Protein AF-A0A7J0D8W4-F1 (afdb_monomer)

Mean predicted aligned error: 6.18 Å

Nearest PDB structures (foldseek):
  8tm6-assembly1_V  TM=9.111E-01  e=1.557E-09  Homo sapiens
  8rvo-assembly1_W  TM=9.195E-01  e=2.936E-09  Saccharomyces cerevisiae
  3unf-assembly1_H  TM=9.434E-01  e=1.967E-08  Mus musculus
  8rvp-assembly1_W  TM=8.723E-01  e=1.753E-08  Saccharomyces cerevisiae
  8w2f-assembly1_W  TM=9.252E-01  e=6.229E-08  Plasmodium falciparum 3D7

Foldseek 3Di:
DDQFQWAWKKKKFAAPVEIDIDIFAWTDGHLRTPDQHHDQWAPPDPQWIWGAEGPRFFIFIWHCPVPPDGTWTWTAGPVGDIDTDGMAMDGDLRVQLCVQCVVQDDRHDDPVSRVVSRVVSLVRSQVPRVNGHHDD

Structure (mmCIF, N/CA/C/O backbone):
data_AF-A0A7J0D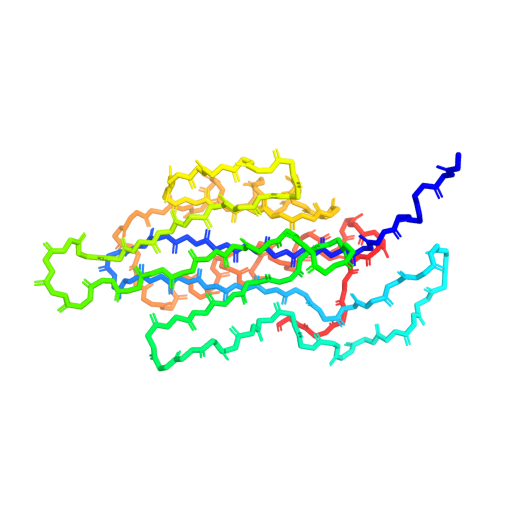8W4-F1
#
_entry.id   AF-A0A7J0D8W4-F1
#
loop_
_atom_site.group_PDB
_atom_site.id
_atom_site.type_symbol
_atom_site.label_atom_id
_atom_site.label_alt_id
_atom_site.label_comp_id
_atom_site.label_asym_id
_atom_site.label_entity_id
_atom_site.label_seq_id
_atom_site.pdbx_PDB_ins_code
_atom_site.Cartn_x
_atom_site.Cartn_y
_atom_site.Cartn_z
_atom_site.occupancy
_atom_site.B_iso_or_equiv
_atom_site.auth_seq_id
_atom_site.auth_comp_id
_atom_site.auth_asym_id
_atom_site.auth_atom_id
_atom_site.pdbx_PDB_model_num
ATOM 1 N N . MET A 1 1 ? 8.307 -6.036 -27.602 1.00 35.84 1 MET A N 1
ATOM 2 C CA . MET A 1 1 ? 8.860 -4.841 -26.926 1.00 35.84 1 MET A CA 1
ATOM 3 C C . MET A 1 1 ? 8.886 -5.139 -25.434 1.00 35.84 1 MET A C 1
ATOM 5 O O . MET A 1 1 ? 7.833 -5.432 -24.884 1.00 35.84 1 MET A O 1
ATOM 9 N N . VAL A 1 2 ? 10.061 -5.205 -24.805 1.00 38.00 2 VAL A N 1
ATOM 10 C CA . VAL A 1 2 ? 10.193 -5.580 -23.385 1.00 38.00 2 VAL A CA 1
ATOM 11 C C . VAL A 1 2 ? 9.783 -4.376 -22.533 1.00 38.00 2 VAL A C 1
ATOM 13 O O . VAL A 1 2 ? 10.424 -3.331 -22.621 1.00 38.00 2 VAL A O 1
ATOM 16 N N . LYS A 1 3 ? 8.697 -4.485 -21.750 1.00 46.91 3 LYS A N 1
ATOM 17 C CA . LYS A 1 3 ? 8.332 -3.457 -20.756 1.00 46.91 3 LYS A CA 1
ATOM 18 C C . LYS A 1 3 ? 9.518 -3.322 -19.783 1.00 46.91 3 LYS A C 1
ATOM 20 O O . LYS A 1 3 ? 9.907 -4.336 -19.204 1.00 46.91 3 LYS A O 1
ATOM 25 N N . PRO A 1 4 ? 10.104 -2.126 -19.594 1.00 46.84 4 PRO A N 1
ATOM 26 C CA . PRO A 1 4 ? 11.140 -1.934 -18.586 1.00 46.84 4 PRO A CA 1
ATOM 27 C C . PRO A 1 4 ? 10.606 -2.378 -17.223 1.00 46.84 4 PRO A C 1
ATOM 29 O O . PRO A 1 4 ? 9.492 -1.997 -16.857 1.00 46.84 4 PRO A O 1
ATOM 32 N N . ALA A 1 5 ? 11.381 -3.167 -16.480 1.00 52.03 5 ALA A N 1
ATOM 33 C CA . ALA A 1 5 ? 11.068 -3.484 -15.093 1.00 52.03 5 ALA A CA 1
ATOM 34 C C . ALA A 1 5 ? 11.093 -2.177 -14.284 1.00 52.03 5 ALA A C 1
ATOM 36 O O . ALA A 1 5 ? 12.152 -1.598 -14.043 1.00 52.03 5 ALA A O 1
ATOM 37 N N . LYS A 1 6 ? 9.908 -1.667 -13.941 1.00 65.12 6 LYS A N 1
ATOM 38 C CA . LYS A 1 6 ? 9.736 -0.479 -13.103 1.00 65.12 6 LYS A CA 1
ATOM 39 C C . LYS A 1 6 ? 9.602 -0.961 -11.667 1.00 65.12 6 LYS A C 1
ATOM 41 O O . LYS A 1 6 ? 8.593 -1.561 -11.308 1.00 65.12 6 LYS A O 1
ATOM 46 N N . GLY A 1 7 ? 10.648 -0.736 -10.883 1.00 76.88 7 GLY A N 1
ATOM 47 C CA . GLY A 1 7 ? 10.702 -1.150 -9.490 1.00 76.88 7 GLY A CA 1
ATOM 48 C C . GLY A 1 7 ? 9.831 -0.299 -8.592 1.00 76.88 7 GLY A C 1
ATOM 49 O O . GLY A 1 7 ? 9.938 0.928 -8.630 1.00 76.88 7 GLY A O 1
ATOM 50 N N . THR A 1 8 ? 8.933 -0.915 -7.833 1.00 89.38 8 THR A N 1
ATOM 51 C CA . THR A 1 8 ? 8.055 -0.230 -6.878 1.00 89.38 8 THR A CA 1
ATOM 52 C C . THR A 1 8 ? 7.469 -1.232 -5.900 1.00 89.38 8 THR A C 1
ATOM 54 O O . THR A 1 8 ? 7.121 -2.343 -6.286 1.00 89.38 8 THR A O 1
ATOM 57 N N . THR A 1 9 ? 7.286 -0.802 -4.658 1.00 93.50 9 THR A N 1
ATOM 58 C CA . THR A 1 9 ? 6.469 -1.509 -3.684 1.00 93.50 9 THR A CA 1
ATOM 59 C C . THR A 1 9 ? 5.522 -0.515 -3.043 1.00 93.50 9 THR A C 1
ATOM 61 O O . THR A 1 9 ? 5.946 0.405 -2.348 1.00 93.50 9 THR A O 1
ATOM 64 N N . THR A 1 10 ? 4.228 -0.722 -3.253 1.00 94.06 10 THR A N 1
ATOM 65 C CA . THR A 1 10 ? 3.168 -0.047 -2.505 1.00 94.06 10 THR A CA 1
ATOM 66 C C . THR A 1 10 ? 2.358 -1.100 -1.775 1.00 94.06 10 THR A C 1
ATOM 68 O O . THR A 1 10 ? 2.149 -2.208 -2.280 1.00 94.06 10 THR A O 1
ATOM 71 N N . LEU A 1 11 ? 1.875 -0.775 -0.591 1.00 95.19 11 LEU A N 1
ATOM 72 C CA . LEU A 1 11 ? 0.930 -1.612 0.124 1.00 95.19 11 LEU A CA 1
ATOM 73 C C . LEU A 1 11 ? -0.032 -0.754 0.895 1.00 95.19 11 LEU A C 1
ATOM 75 O O . LEU A 1 11 ? 0.276 0.382 1.259 1.00 95.19 11 LEU A O 1
ATOM 79 N N . ALA A 1 12 ? -1.166 -1.354 1.206 1.00 95.75 12 ALA A N 1
ATOM 80 C CA . ALA A 1 12 ? -2.105 -0.746 2.102 1.00 95.75 12 ALA A CA 1
ATOM 81 C C . ALA A 1 12 ? -3.199 -1.709 2.541 1.00 95.75 12 ALA A C 1
ATOM 83 O O . ALA A 1 12 ? -3.494 -2.717 1.888 1.00 95.75 12 ALA A O 1
ATOM 84 N N . PHE A 1 13 ? -3.807 -1.380 3.671 1.00 96.06 13 PHE A N 1
ATOM 85 C CA . PHE A 1 13 ? -4.765 -2.245 4.327 1.00 96.06 13 PHE A CA 1
ATOM 86 C C . PHE A 1 13 ? -5.745 -1.478 5.201 1.00 96.06 13 PHE A C 1
ATOM 88 O O . PHE A 1 13 ? -5.425 -0.438 5.771 1.00 96.06 13 PHE A O 1
ATOM 95 N N . ILE A 1 14 ? -6.944 -2.037 5.323 1.00 95.12 14 ILE A N 1
ATOM 96 C CA . ILE A 1 14 ? -7.986 -1.575 6.232 1.00 95.12 14 ILE A CA 1
ATOM 97 C C . ILE A 1 14 ? -7.758 -2.212 7.605 1.00 95.12 14 ILE A C 1
ATOM 99 O O . ILE A 1 14 ? -7.555 -3.422 7.700 1.00 95.12 14 ILE A O 1
ATOM 103 N N . PHE A 1 15 ? -7.848 -1.419 8.663 1.00 95.12 15 PHE A N 1
ATOM 104 C CA . PHE A 1 15 ? -7.858 -1.853 10.061 1.00 95.12 15 PHE A CA 1
ATOM 105 C C . PHE A 1 15 ? -8.911 -1.045 10.836 1.00 95.12 15 PHE A C 1
ATOM 107 O O . PHE A 1 15 ? -9.564 -0.169 10.265 1.00 95.12 15 PHE A O 1
ATOM 114 N N . LYS A 1 16 ? -9.111 -1.344 12.121 1.00 93.19 16 LYS A N 1
ATOM 115 C CA . LYS A 1 16 ? -10.175 -0.764 12.954 1.00 93.19 16 LYS A CA 1
ATOM 116 C C . LYS A 1 16 ? -10.227 0.766 12.900 1.00 93.19 16 LYS A C 1
ATOM 118 O O . LYS A 1 16 ? -11.312 1.321 12.752 1.00 93.19 16 LYS A O 1
ATOM 123 N N . GLU A 1 17 ? -9.074 1.428 12.979 1.00 92.25 17 GLU A N 1
ATOM 124 C CA . GLU A 1 17 ? -8.993 2.896 13.016 1.00 92.25 17 GLU A CA 1
ATOM 125 C C . GLU A 1 17 ? -8.976 3.538 11.613 1.00 92.25 17 GLU A C 1
ATOM 127 O O . GLU A 1 17 ? -8.978 4.762 11.485 1.00 92.25 17 GLU A O 1
ATOM 132 N N . GLY A 1 18 ? -8.997 2.741 10.535 1.00 91.81 18 GLY A N 1
ATOM 133 C CA . GLY A 1 18 ? -9.115 3.247 9.168 1.00 91.81 18 GLY A CA 1
ATOM 134 C C . GLY A 1 18 ? -8.278 2.482 8.153 1.00 91.81 18 GLY A C 1
ATOM 135 O O . GLY A 1 18 ? -8.454 1.284 7.947 1.00 91.81 18 GLY A O 1
ATOM 136 N N . VAL A 1 19 ? -7.411 3.200 7.444 1.00 93.19 19 VAL A N 1
ATOM 137 C CA . VAL A 1 19 ? -6.585 2.653 6.366 1.00 93.19 19 VAL A CA 1
ATOM 138 C C . VAL A 1 19 ? -5.143 3.077 6.573 1.00 93.19 19 VAL A C 1
ATOM 140 O O . VAL A 1 19 ? -4.878 4.261 6.765 1.00 93.19 19 VAL A O 1
ATOM 143 N N . MET A 1 20 ? -4.223 2.122 6.477 1.00 95.00 20 MET A N 1
ATOM 144 C CA . MET A 1 20 ? -2.790 2.383 6.425 1.00 95.00 20 MET A CA 1
ATOM 145 C C . MET A 1 20 ? -2.297 2.253 4.985 1.00 95.00 20 MET A C 1
ATOM 147 O O . MET A 1 20 ? -2.639 1.277 4.319 1.00 95.00 20 MET A O 1
ATOM 151 N N . VAL A 1 21 ? -1.496 3.212 4.517 1.00 94.75 21 VAL A N 1
ATOM 152 C CA . VAL A 1 21 ? -0.896 3.227 3.173 1.00 94.75 21 VAL A CA 1
ATOM 153 C C . VAL A 1 21 ? 0.603 3.456 3.311 1.00 94.75 21 VAL A C 1
ATOM 155 O O . VAL A 1 21 ? 1.019 4.367 4.020 1.00 94.75 21 VAL A O 1
ATOM 158 N N . ALA A 1 22 ? 1.409 2.646 2.630 1.00 95.06 22 ALA A N 1
ATOM 159 C CA . ALA A 1 22 ? 2.860 2.774 2.625 1.00 95.06 22 ALA A CA 1
ATOM 160 C C . ALA A 1 22 ? 3.433 2.486 1.235 1.00 95.06 22 ALA A C 1
ATOM 162 O O . ALA A 1 22 ? 2.891 1.690 0.463 1.00 95.06 22 ALA A O 1
ATOM 163 N N . ALA A 1 23 ? 4.538 3.146 0.909 1.00 94.06 23 ALA A N 1
ATOM 164 C CA . ALA A 1 23 ? 5.213 3.000 -0.369 1.00 94.06 23 ALA A CA 1
ATOM 165 C C . ALA A 1 23 ? 6.713 3.237 -0.215 1.00 94.06 23 ALA A C 1
ATOM 167 O O . ALA A 1 23 ? 7.132 4.014 0.638 1.00 94.06 23 ALA A O 1
ATOM 168 N N . ASP A 1 24 ? 7.505 2.608 -1.077 1.00 95.00 24 ASP A N 1
ATOM 169 C CA . ASP A 1 24 ? 8.900 2.988 -1.278 1.00 95.00 24 ASP A CA 1
ATOM 170 C C . ASP A 1 24 ? 9.018 4.232 -2.184 1.00 95.00 24 ASP A C 1
ATOM 172 O O . ASP A 1 24 ? 8.046 4.676 -2.801 1.00 95.00 24 ASP A O 1
ATOM 176 N N . SER A 1 25 ? 10.222 4.792 -2.316 1.00 93.38 25 SER A N 1
ATOM 177 C CA . SER A 1 25 ? 10.446 6.045 -3.057 1.00 93.38 25 SER A CA 1
ATOM 178 C C . SER A 1 25 ? 11.441 5.933 -4.218 1.00 93.38 25 SER A C 1
ATOM 180 O O . SER A 1 25 ? 11.747 6.929 -4.880 1.00 93.38 25 SER A O 1
ATOM 182 N N . ARG A 1 26 ? 11.962 4.737 -4.509 1.00 92.06 26 ARG A N 1
ATOM 183 C CA . ARG A 1 26 ? 12.880 4.500 -5.632 1.00 92.06 26 ARG A CA 1
ATOM 184 C C . ARG A 1 26 ? 12.147 4.463 -6.968 1.00 92.06 26 ARG A C 1
ATOM 186 O O . ARG A 1 26 ? 11.138 3.784 -7.108 1.00 92.06 26 ARG A O 1
ATOM 193 N N . ALA A 1 27 ? 12.698 5.121 -7.979 1.00 88.75 27 ALA A N 1
ATOM 194 C CA . ALA A 1 27 ? 12.343 4.904 -9.374 1.00 88.75 27 ALA A CA 1
ATOM 195 C C . ALA A 1 27 ? 13.554 4.358 -10.129 1.00 88.75 27 ALA A C 1
ATOM 197 O O . ALA A 1 27 ? 14.632 4.955 -10.105 1.00 88.75 27 ALA A O 1
ATOM 198 N N . SER A 1 28 ? 13.352 3.235 -10.812 1.00 84.62 28 SER A N 1
ATOM 199 C CA . SER A 1 28 ? 14.395 2.508 -11.538 1.00 84.62 28 SER A CA 1
ATOM 200 C C . SER A 1 28 ? 14.041 2.414 -13.022 1.00 84.62 28 SER A C 1
ATOM 202 O O . SER A 1 28 ? 12.874 2.247 -13.383 1.00 84.62 28 SER A O 1
ATOM 204 N N . MET A 1 29 ? 15.051 2.513 -13.881 1.00 81.56 29 MET A N 1
ATOM 205 C CA . MET A 1 29 ? 14.956 2.362 -15.329 1.00 81.56 29 MET A CA 1
ATOM 206 C C . MET A 1 29 ? 15.916 1.252 -15.766 1.00 81.56 29 MET A C 1
ATOM 208 O O . MET A 1 29 ? 17.089 1.489 -16.053 1.00 81.56 29 MET A O 1
ATOM 212 N N . GLY A 1 30 ? 15.424 0.011 -15.754 1.00 79.94 30 GLY A N 1
ATOM 213 C CA . GLY A 1 30 ? 16.292 -1.159 -15.892 1.00 79.94 30 GLY A CA 1
ATOM 214 C C . GLY A 1 30 ? 17.259 -1.251 -14.708 1.00 79.94 30 GLY A C 1
ATOM 215 O O . GLY A 1 30 ? 16.842 -1.102 -13.564 1.00 79.94 30 GLY A O 1
ATOM 216 N N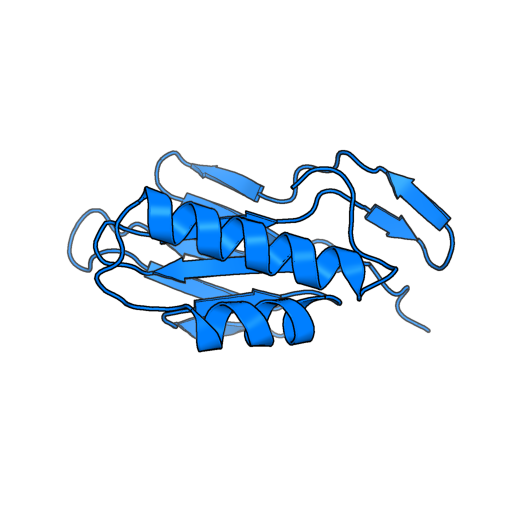 . GLY A 1 31 ? 18.549 -1.463 -14.977 1.00 83.94 31 GLY A N 1
ATOM 217 C CA . GLY A 1 31 ? 19.588 -1.516 -13.938 1.00 83.94 31 GLY A CA 1
ATOM 218 C C . GLY A 1 31 ? 19.998 -0.158 -13.351 1.00 83.94 31 GLY A C 1
ATOM 219 O O . GLY A 1 31 ? 20.835 -0.118 -12.454 1.00 83.94 31 GLY A O 1
ATOM 220 N N . TYR A 1 32 ? 19.450 0.954 -13.849 1.00 86.19 32 TYR A N 1
ATOM 221 C CA . TYR A 1 32 ? 19.801 2.302 -13.403 1.00 86.19 32 TYR A CA 1
ATOM 222 C C . TYR A 1 32 ? 18.762 2.862 -12.423 1.00 86.19 32 TYR A C 1
ATOM 224 O O . TYR A 1 32 ? 17.565 2.867 -12.713 1.00 86.19 32 TYR A O 1
ATOM 232 N N . ILE A 1 33 ? 19.210 3.384 -11.278 1.00 90.31 33 ILE A N 1
ATOM 233 C CA . ILE A 1 33 ? 18.345 4.092 -10.324 1.00 90.31 33 ILE A CA 1
ATOM 234 C C . ILE A 1 33 ? 18.194 5.539 -10.797 1.00 90.31 33 ILE A C 1
ATOM 236 O O . ILE A 1 33 ? 19.135 6.323 -10.717 1.00 90.31 33 ILE A O 1
ATOM 240 N N . SER A 1 34 ? 16.999 5.898 -11.266 1.00 88.06 34 SER A N 1
ATOM 241 C CA . SER A 1 34 ? 16.693 7.247 -11.752 1.00 88.06 34 SER A CA 1
ATOM 242 C C . SER A 1 34 ? 16.426 8.239 -10.622 1.00 88.06 34 SER A C 1
ATOM 244 O O . SER A 1 34 ? 16.727 9.419 -10.772 1.00 88.06 34 SER A O 1
ATOM 246 N N . SER A 1 35 ? 15.818 7.796 -9.521 1.00 88.88 35 SER A N 1
ATOM 247 C CA . SER A 1 35 ? 15.555 8.634 -8.346 1.00 88.88 35 SER A CA 1
ATOM 248 C C . SER A 1 35 ? 15.357 7.772 -7.100 1.00 88.88 35 SER A C 1
ATOM 250 O O . SER A 1 35 ? 14.959 6.613 -7.200 1.00 88.88 35 SER A O 1
ATOM 252 N N . GLN A 1 36 ? 15.627 8.337 -5.922 1.00 91.38 36 GLN A N 1
ATOM 253 C CA . GLN A 1 36 ? 15.393 7.699 -4.619 1.00 91.38 36 GLN A CA 1
ATOM 254 C C . GLN A 1 36 ? 14.374 8.447 -3.748 1.00 91.38 36 GLN A C 1
ATOM 256 O O . GLN A 1 36 ? 14.191 8.089 -2.591 1.00 91.38 36 GLN A O 1
ATOM 261 N N . SER A 1 37 ? 13.709 9.477 -4.270 1.00 91.31 37 SER A N 1
ATOM 262 C CA . SER A 1 37 ? 12.822 10.362 -3.496 1.00 91.31 37 SER A CA 1
ATOM 263 C C . SER A 1 37 ? 11.477 10.618 -4.185 1.00 91.31 37 SER A C 1
ATOM 265 O O . SER A 1 37 ? 10.845 11.656 -3.986 1.00 91.31 37 SER A O 1
ATOM 267 N N . VAL A 1 38 ? 11.017 9.678 -5.013 1.00 90.00 38 VAL A N 1
ATOM 268 C CA . VAL A 1 38 ? 9.734 9.790 -5.714 1.00 90.00 38 VAL A CA 1
ATOM 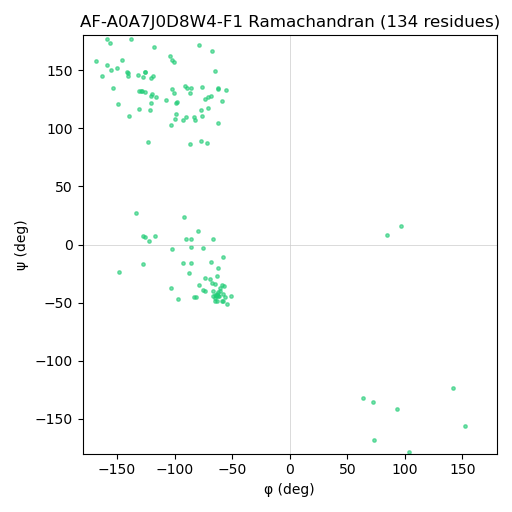269 C C . VAL A 1 38 ? 8.582 9.628 -4.730 1.00 90.00 38 VAL A C 1
ATOM 271 O O . VAL A 1 38 ? 8.488 8.625 -4.027 1.00 90.00 38 VAL A O 1
ATOM 274 N N . LYS A 1 39 ? 7.662 10.595 -4.726 1.00 89.38 39 LYS A N 1
ATOM 275 C CA . LYS A 1 39 ? 6.389 10.478 -4.012 1.00 89.38 39 LYS A CA 1
ATOM 276 C C . LYS A 1 39 ? 5.455 9.562 -4.800 1.00 89.38 39 LYS A C 1
ATOM 278 O O . LYS A 1 39 ? 5.008 9.924 -5.885 1.00 89.38 39 LYS A O 1
ATOM 283 N N . LYS A 1 40 ? 5.179 8.375 -4.257 1.00 89.00 40 LYS A N 1
ATOM 284 C CA . LYS A 1 40 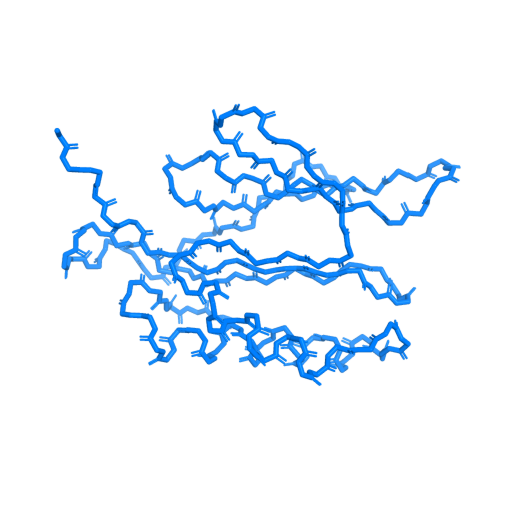? 4.280 7.381 -4.873 1.00 89.00 40 LYS A CA 1
ATOM 285 C C . LYS A 1 40 ? 2.895 7.324 -4.240 1.00 89.00 40 LYS A C 1
ATOM 287 O O . LYS A 1 40 ? 2.044 6.585 -4.721 1.00 89.00 40 LYS A O 1
ATOM 292 N N . ILE A 1 41 ? 2.674 8.095 -3.179 1.00 91.06 41 ILE A N 1
ATOM 293 C CA . ILE A 1 41 ? 1.354 8.340 -2.604 1.00 91.06 41 ILE A CA 1
ATOM 294 C C . ILE A 1 41 ? 0.887 9.691 -3.141 1.00 91.06 41 ILE A C 1
ATOM 296 O O . ILE A 1 41 ? 1.577 10.699 -2.989 1.00 91.06 41 ILE A O 1
ATOM 300 N N . ILE A 1 42 ? -0.254 9.679 -3.817 1.00 87.81 42 ILE A N 1
ATOM 301 C CA . ILE A 1 42 ? -0.860 10.829 -4.479 1.00 87.81 42 ILE A CA 1
ATOM 302 C C . ILE A 1 42 ? -2.072 11.246 -3.656 1.00 87.81 42 ILE A C 1
ATOM 304 O O . ILE A 1 42 ? -2.978 10.450 -3.423 1.00 87.81 42 ILE A O 1
ATOM 308 N N . GLU A 1 43 ? -2.114 12.501 -3.238 1.00 87.56 43 GLU A N 1
ATOM 309 C CA . GLU A 1 43 ? -3.300 13.084 -2.620 1.00 87.56 43 GLU A CA 1
ATOM 310 C C . GLU A 1 43 ? -4.259 13.522 -3.731 1.00 87.56 43 GLU A C 1
ATOM 312 O O . GLU A 1 43 ? -3.985 14.475 -4.456 1.00 87.56 43 GLU A O 1
ATOM 317 N N . ILE A 1 44 ? -5.366 12.794 -3.909 1.00 83.56 44 ILE A N 1
ATOM 318 C CA . ILE A 1 44 ? -6.377 13.130 -4.924 1.00 83.56 44 ILE A CA 1
ATOM 319 C C . ILE A 1 44 ? -7.294 14.225 -4.375 1.00 83.56 44 ILE A C 1
ATOM 321 O O . ILE A 1 44 ? -7.616 15.188 -5.064 1.00 83.56 44 ILE A O 1
ATOM 325 N N . ASN A 1 45 ? -7.729 14.067 -3.124 1.00 85.06 45 ASN A N 1
ATOM 326 C CA . ASN A 1 45 ? -8.469 15.066 -2.356 1.00 85.06 45 ASN A CA 1
ATOM 327 C C . ASN A 1 45 ? -8.327 14.762 -0.844 1.00 85.06 45 ASN A C 1
ATOM 329 O O . ASN A 1 45 ? -7.759 13.724 -0.494 1.00 85.06 45 ASN A O 1
ATOM 333 N N . PRO A 1 46 ? -8.871 15.595 0.068 1.00 84.94 46 PRO A N 1
ATOM 334 C CA . PRO A 1 46 ? -8.733 15.401 1.521 1.00 84.94 46 PRO A CA 1
ATOM 335 C C . PRO A 1 46 ? -9.240 14.060 2.085 1.00 84.94 46 PRO A C 1
ATOM 337 O O . PRO A 1 46 ? -9.012 13.751 3.253 1.00 84.94 46 PRO A O 1
ATOM 340 N N . TYR A 1 47 ? -9.949 13.261 1.287 1.00 81.38 47 TYR A N 1
ATO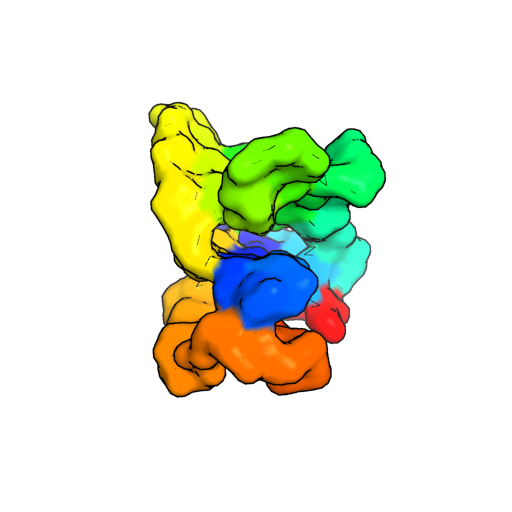M 341 C CA . TYR A 1 47 ? -10.573 12.000 1.690 1.00 81.38 47 TYR A CA 1
ATOM 342 C C . TYR A 1 47 ? -10.157 10.817 0.810 1.00 81.38 47 TYR A C 1
ATOM 344 O O . TYR A 1 47 ? -10.715 9.722 0.935 1.00 81.38 47 TYR A O 1
ATOM 352 N N . MET A 1 48 ? -9.207 11.037 -0.096 1.00 83.12 48 MET A N 1
ATOM 353 C CA . MET A 1 48 ? -8.867 10.094 -1.143 1.00 83.12 48 MET A CA 1
ATOM 354 C C . MET A 1 48 ? -7.401 10.203 -1.505 1.00 83.12 48 MET A C 1
ATOM 356 O O . MET A 1 48 ? -6.910 11.235 -1.961 1.00 83.12 48 MET A O 1
ATOM 360 N N . LEU A 1 49 ? -6.728 9.079 -1.343 1.00 87.50 49 LEU A N 1
ATOM 361 C CA . LEU A 1 49 ? -5.368 8.882 -1.789 1.00 87.50 49 LEU A CA 1
ATOM 362 C C . LEU A 1 49 ? -5.376 8.015 -3.057 1.00 87.50 49 LEU A C 1
ATOM 364 O O . LEU A 1 49 ? -6.336 7.285 -3.337 1.00 87.50 49 LEU A O 1
ATOM 368 N N . GLY A 1 50 ? -4.267 8.052 -3.776 1.00 88.56 50 GLY A N 1
ATOM 369 C CA . GLY A 1 50 ? -3.867 7.099 -4.800 1.00 88.56 50 GLY A CA 1
ATOM 370 C C . GLY A 1 50 ? -2.478 6.555 -4.475 1.00 88.56 50 GLY A C 1
ATOM 371 O O . GLY A 1 50 ? -1.660 7.276 -3.908 1.00 88.56 50 GLY A O 1
ATOM 372 N N . THR A 1 51 ? -2.176 5.310 -4.829 1.00 89.31 51 THR A N 1
ATOM 373 C CA . THR A 1 51 ? -0.775 4.856 -4.926 1.00 89.31 51 THR A CA 1
ATOM 374 C C . THR A 1 51 ? -0.352 4.803 -6.384 1.00 89.31 51 THR A C 1
ATOM 376 O O . THR A 1 51 ? -1.201 4.713 -7.257 1.00 89.31 51 THR A O 1
ATOM 379 N N . MET A 1 52 ? 0.944 4.841 -6.669 1.00 84.00 52 MET A N 1
ATOM 380 C CA . MET A 1 52 ? 1.463 4.680 -8.024 1.00 84.00 52 MET A CA 1
ATOM 381 C C . MET A 1 52 ? 2.412 3.488 -8.078 1.00 84.00 52 MET A C 1
ATOM 383 O O . MET A 1 52 ? 3.485 3.534 -7.478 1.00 84.00 52 MET A O 1
ATOM 387 N N . ALA A 1 53 ? 2.045 2.457 -8.840 1.00 78.56 53 ALA A N 1
ATOM 388 C CA . ALA A 1 53 ? 2.931 1.361 -9.215 1.00 78.56 53 ALA A CA 1
ATOM 389 C C . ALA A 1 53 ? 2.979 1.175 -10.744 1.00 78.56 53 ALA A C 1
ATOM 391 O O . ALA A 1 53 ? 2.044 1.503 -11.480 1.00 78.56 53 ALA A O 1
ATOM 392 N N . GLY A 1 54 ? 4.133 0.724 -11.245 1.00 72.44 54 GLY A N 1
ATOM 393 C CA . GLY A 1 54 ? 4.350 0.506 -12.673 1.00 72.44 54 GLY A CA 1
ATOM 394 C C . GLY A 1 54 ? 4.480 1.798 -13.488 1.00 72.44 54 GLY A C 1
ATOM 395 O O . GLY A 1 54 ? 5.231 2.710 -13.149 1.00 72.44 54 GLY A O 1
ATOM 396 N N . GLY A 1 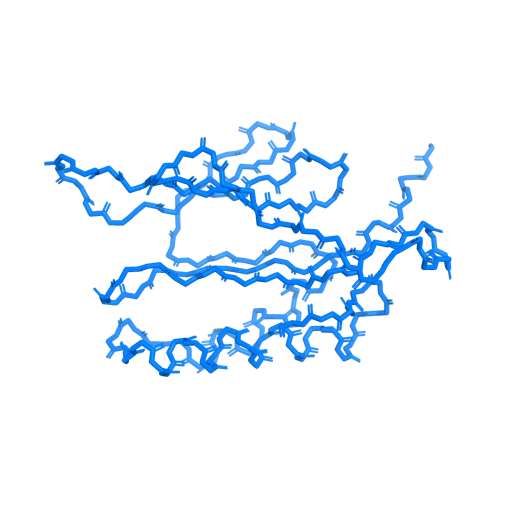55 ? 3.816 1.847 -14.645 1.00 56.84 55 GLY A N 1
ATOM 397 C CA . GLY A 1 55 ? 3.999 2.896 -15.650 1.00 56.84 55 GLY A CA 1
ATOM 398 C C . GLY A 1 55 ? 3.289 4.226 -15.415 1.00 56.84 55 GLY A C 1
ATOM 399 O O . GLY A 1 55 ? 3.332 5.027 -16.341 1.00 56.84 55 GLY A O 1
ATOM 400 N N . ALA A 1 56 ? 2.735 4.447 -14.217 1.00 44.44 56 ALA A N 1
ATOM 401 C CA . ALA A 1 56 ? 1.753 5.476 -13.832 1.00 44.44 56 ALA A CA 1
ATOM 402 C C . ALA A 1 56 ? 0.274 5.020 -13.819 1.00 44.44 56 ALA A C 1
ATOM 404 O O . ALA A 1 56 ? -0.599 5.879 -13.780 1.00 44.44 56 ALA A O 1
ATOM 405 N N . ALA A 1 57 ? -0.031 3.711 -13.834 1.00 37.72 57 ALA A N 1
ATOM 406 C CA . ALA A 1 57 ? -1.414 3.234 -14.019 1.00 37.72 57 ALA A CA 1
ATOM 407 C C . ALA A 1 57 ? -1.950 2.234 -12.977 1.00 37.72 57 ALA A C 1
ATOM 409 O O . ALA A 1 57 ? -3.168 2.098 -12.886 1.00 37.72 57 ALA A O 1
ATOM 410 N N . ASP A 1 58 ? -1.111 1.582 -12.163 1.00 45.75 58 ASP A N 1
ATOM 411 C CA . ASP A 1 58 ? -1.635 0.710 -11.107 1.00 45.75 58 ASP A CA 1
ATOM 412 C C . ASP A 1 58 ? -1.898 1.563 -9.865 1.00 45.75 58 ASP A C 1
ATOM 414 O O . ASP A 1 58 ? -1.025 1.760 -9.009 1.00 45.75 58 ASP A O 1
ATOM 418 N N . CYS A 1 59 ? -3.095 2.146 -9.831 1.00 50.16 59 CYS A N 1
ATOM 419 C CA . CYS A 1 59 ? -3.532 3.037 -8.772 1.00 50.16 59 CYS A CA 1
ATOM 420 C C . CYS A 1 59 ? -4.401 2.280 -7.773 1.00 50.16 59 CYS A C 1
ATOM 422 O O . CYS A 1 59 ? -5.536 1.909 -8.074 1.00 50.16 59 CYS A O 1
ATOM 424 N N . GLN A 1 60 ? -3.915 2.101 -6.542 1.00 49.59 60 GLN A N 1
ATOM 425 C CA . GLN A 1 60 ? -4.832 1.781 -5.450 1.00 49.59 60 GLN A CA 1
ATOM 426 C C . GLN A 1 60 ? -5.640 3.036 -5.162 1.00 49.59 60 GLN A C 1
ATOM 428 O O . GLN A 1 60 ? -5.075 4.072 -4.819 1.00 49.59 60 GLN A O 1
ATOM 433 N N . PHE A 1 61 ? -6.951 2.952 -5.344 1.00 46.62 61 PHE A N 1
ATOM 434 C CA . PHE A 1 61 ? -7.854 4.061 -5.109 1.00 46.62 61 PHE A CA 1
ATOM 435 C C . PHE A 1 61 ? -8.492 3.919 -3.733 1.00 46.62 61 PHE A C 1
ATOM 437 O O . PHE A 1 61 ? -9.160 2.924 -3.423 1.00 46.62 61 PHE A O 1
ATOM 444 N N . TRP A 1 62 ? -8.304 4.948 -2.915 1.00 50.41 62 TRP A N 1
ATOM 445 C CA . TRP A 1 62 ? -8.804 4.999 -1.549 1.00 50.41 62 TRP A CA 1
ATOM 446 C C . TRP A 1 62 ? -10.071 5.821 -1.511 1.00 50.41 62 TRP A C 1
ATOM 448 O O . TRP A 1 62 ? -10.026 7.037 -1.621 1.00 50.41 62 TRP A O 1
ATOM 458 N N . HIS A 1 63 ? -11.220 5.183 -1.332 1.00 39.06 63 HIS A N 1
ATOM 459 C CA . HIS A 1 63 ? -12.459 5.930 -1.175 1.00 39.06 63 HIS A CA 1
ATOM 460 C C . HIS A 1 63 ? -12.847 5.930 0.300 1.00 39.06 63 HIS A C 1
ATOM 462 O O . HIS A 1 63 ? -13.397 4.945 0.799 1.00 39.06 63 HIS A O 1
ATOM 468 N N . ARG A 1 64 ? -12.612 7.039 1.012 1.00 41.44 64 ARG A N 1
ATOM 469 C CA . ARG A 1 64 ? -13.327 7.294 2.265 1.00 41.44 64 ARG A CA 1
ATOM 470 C C . ARG A 1 64 ? -14.723 7.780 1.882 1.00 41.44 64 ARG A C 1
ATOM 472 O O . ARG A 1 64 ? -14.941 8.970 1.681 1.00 41.44 64 ARG A O 1
ATOM 479 N N . ASN A 1 65 ? -15.672 6.855 1.721 1.00 40.72 65 ASN A N 1
ATOM 480 C CA . ASN A 1 65 ? -17.066 7.243 1.515 1.00 40.72 65 ASN A CA 1
ATOM 481 C C . ASN A 1 65 ? -17.609 7.780 2.848 1.00 40.72 65 ASN A C 1
ATOM 483 O O . ASN A 1 65 ? -18.136 7.015 3.656 1.00 40.72 65 ASN A O 1
ATOM 487 N N . LEU A 1 66 ? -17.429 9.079 3.099 1.00 41.22 66 LEU A N 1
ATOM 488 C CA . LEU A 1 66 ? -17.803 9.748 4.351 1.00 41.22 66 LEU A CA 1
ATOM 489 C C . LEU A 1 66 ? -19.319 9.817 4.613 1.00 41.22 66 LEU A C 1
ATOM 491 O O . LEU A 1 66 ? -19.726 10.399 5.608 1.00 41.22 66 LEU A O 1
ATOM 495 N N . GLY A 1 67 ? -20.159 9.205 3.775 1.00 40.25 67 GLY A N 1
ATOM 496 C CA . GLY A 1 67 ? -21.606 9.195 3.984 1.00 40.25 67 GLY A CA 1
ATOM 497 C C . GLY A 1 67 ? -22.175 7.948 4.667 1.00 40.25 67 GLY A C 1
ATOM 498 O O . GLY A 1 67 ? -23.053 8.086 5.508 1.00 40.25 67 GLY A O 1
ATOM 499 N N . ILE A 1 68 ? -21.790 6.725 4.250 1.00 52.31 68 ILE A N 1
ATOM 500 C CA . ILE A 1 68 ? -22.657 5.540 4.499 1.00 52.31 68 ILE A CA 1
ATOM 501 C C . ILE A 1 68 ? -21.917 4.192 4.709 1.00 52.31 68 ILE A C 1
ATOM 503 O O . ILE A 1 68 ? -22.486 3.289 5.314 1.00 52.31 68 ILE A O 1
ATOM 507 N N . LYS A 1 69 ? -20.675 3.984 4.222 1.00 61.66 69 LYS A N 1
ATOM 508 C CA . LYS A 1 69 ? -20.106 2.612 4.065 1.00 61.66 69 LYS A CA 1
ATOM 509 C C . LYS A 1 69 ? -18.730 2.329 4.704 1.00 61.66 69 LYS A C 1
ATOM 511 O O . LYS A 1 69 ? -18.200 1.241 4.488 1.00 61.66 69 LYS A O 1
ATOM 516 N N . GLY A 1 70 ? -18.165 3.253 5.486 1.00 73.88 70 GLY A N 1
ATOM 517 C CA . GLY A 1 70 ? -16.858 3.060 6.140 1.00 73.88 70 GLY A CA 1
ATOM 518 C C . GLY A 1 70 ? -15.651 3.147 5.181 1.00 73.88 70 GLY A C 1
ATOM 519 O O . GLY A 1 70 ? -15.805 3.614 4.046 1.00 73.88 70 GLY A O 1
ATOM 520 N N . PRO A 1 71 ? -14.439 2.750 5.623 1.00 82.69 71 PRO A N 1
ATOM 521 C CA . PRO A 1 71 ? -13.231 2.791 4.797 1.00 82.69 71 PRO A CA 1
ATOM 522 C C . PRO A 1 71 ? -13.348 1.873 3.571 1.00 82.69 71 PRO A C 1
ATOM 524 O O . PRO A 1 71 ? -13.786 0.726 3.663 1.00 82.69 71 PRO A O 1
ATOM 527 N N . GLY A 1 72 ? -12.961 2.387 2.401 1.00 87.25 72 GLY A N 1
ATOM 528 C CA . GLY A 1 72 ? -12.992 1.662 1.135 1.00 87.25 72 GLY A CA 1
ATOM 529 C C . GLY A 1 72 ? -11.610 1.563 0.503 1.00 87.25 72 GLY A C 1
ATOM 530 O O . GLY A 1 72 ? -10.956 2.579 0.273 1.00 87.25 72 GLY A O 1
ATOM 531 N N . LEU A 1 73 ? -11.216 0.337 0.168 1.00 89.56 73 LEU A N 1
ATOM 532 C CA . LEU A 1 73 ? -9.972 0.018 -0.519 1.00 89.56 73 LEU A CA 1
ATOM 533 C C . LEU A 1 73 ? -10.269 -0.685 -1.841 1.00 89.56 73 LEU A C 1
ATOM 535 O O . LEU A 1 73 ? -10.914 -1.740 -1.856 1.00 89.56 73 LEU A O 1
ATOM 539 N N . TYR A 1 74 ? -9.785 -0.095 -2.934 1.00 90.19 74 TYR A N 1
ATOM 540 C CA . TYR A 1 74 ? -9.903 -0.647 -4.274 1.00 90.19 74 TYR A CA 1
ATOM 541 C C . TYR A 1 74 ? -8.539 -0.759 -4.951 1.00 90.19 74 TYR A C 1
ATOM 543 O O . TYR A 1 74 ? -7.777 0.203 -4.999 1.00 90.19 74 TYR A O 1
ATOM 551 N N . TYR A 1 75 ? -8.262 -1.928 -5.513 1.00 88.00 75 TYR A N 1
ATOM 552 C CA . TYR A 1 75 ? -7.220 -2.117 -6.510 1.00 88.00 75 TYR A CA 1
ATOM 553 C C . TYR A 1 75 ? -7.806 -1.823 -7.890 1.00 88.00 75 TYR A C 1
ATOM 555 O O . TYR A 1 75 ? -8.885 -2.332 -8.208 1.00 88.00 75 TYR A O 1
ATOM 563 N N . VAL A 1 76 ? -7.116 -0.992 -8.669 1.00 85.38 76 VAL A N 1
ATOM 564 C CA . VAL A 1 76 ? -7.448 -0.692 -10.063 1.00 85.38 76 VAL A CA 1
ATOM 565 C C . VAL A 1 76 ? -6.192 -0.880 -10.909 1.00 85.38 76 VAL A C 1
ATOM 567 O O . VAL A 1 76 ? -5.128 -0.386 -10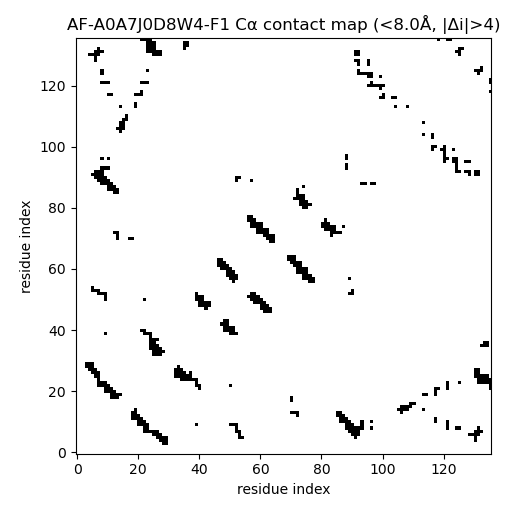.531 1.00 85.38 76 VAL A O 1
ATOM 570 N N . ASP A 1 77 ? -6.321 -1.592 -12.025 1.00 82.00 77 ASP A N 1
ATOM 571 C CA . ASP A 1 77 ? -5.223 -1.850 -12.962 1.00 82.00 77 ASP A CA 1
ATOM 572 C C . ASP A 1 77 ? -5.479 -1.256 -14.356 1.00 82.00 77 ASP A C 1
ATOM 574 O O . ASP A 1 77 ? -6.576 -0.786 -14.679 1.00 82.00 77 ASP A O 1
ATOM 578 N N . SER A 1 78 ? -4.441 -1.273 -15.196 1.00 78.00 78 SER A N 1
ATOM 579 C CA . SER A 1 78 ? -4.512 -0.774 -16.574 1.00 78.00 78 SER A CA 1
ATOM 580 C C . SER A 1 78 ? -5.383 -1.607 -17.515 1.00 78.00 78 SER A C 1
ATOM 582 O O . SER A 1 78 ? -5.720 -1.127 -18.595 1.00 78.00 78 SER A O 1
ATOM 584 N N . GLU A 1 79 ? -5.742 -2.830 -17.132 1.00 80.94 79 GLU A N 1
ATOM 585 C CA . GLU A 1 79 ? -6.586 -3.735 -17.919 1.00 80.94 79 GLU A CA 1
ATOM 586 C C . GLU A 1 79 ? -8.080 -3.545 -17.591 1.00 80.94 79 GLU A C 1
ATOM 588 O O . GLU A 1 79 ? -8.942 -4.258 -18.107 1.00 80.94 79 GLU A O 1
ATOM 593 N N . GLY A 1 80 ? -8.408 -2.561 -16.744 1.00 76.69 80 GLY A N 1
ATOM 594 C CA . GLY A 1 80 ? -9.773 -2.260 -16.316 1.00 76.69 80 GLY A CA 1
ATOM 595 C C . GLY A 1 80 ? -10.248 -3.115 -15.141 1.00 76.69 80 GLY A C 1
ATOM 596 O O . GLY A 1 80 ? -11.423 -3.046 -14.763 1.00 76.69 80 GLY A O 1
ATOM 597 N N . GLY A 1 81 ? -9.357 -3.901 -14.536 1.00 79.81 81 GLY A N 1
ATOM 598 C CA . GLY A 1 81 ? -9.621 -4.637 -13.315 1.00 79.81 81 GLY A CA 1
ATOM 599 C C . GLY A 1 81 ? -9.937 -3.685 -12.168 1.00 79.81 81 GLY A C 1
ATOM 600 O O . GLY A 1 81 ? -9.273 -2.671 -11.963 1.00 79.81 81 GLY A O 1
ATOM 601 N N . ARG A 1 82 ? -10.984 -4.010 -11.405 1.00 85.62 82 ARG A N 1
ATOM 602 C CA . ARG A 1 82 ? -11.366 -3.274 -10.199 1.00 85.62 82 ARG A CA 1
ATOM 603 C C . ARG A 1 82 ? -11.787 -4.237 -9.106 1.00 85.62 82 ARG A C 1
ATOM 605 O O . ARG A 1 82 ? -12.862 -4.831 -9.171 1.00 85.62 82 ARG A O 1
ATOM 612 N N . LEU A 1 83 ? -10.972 -4.336 -8.064 1.00 86.31 83 LEU A N 1
ATOM 613 C CA . LEU A 1 83 ? -11.188 -5.262 -6.958 1.00 86.31 83 LEU A CA 1
ATOM 614 C C . LEU A 1 83 ? -11.335 -4.496 -5.650 1.00 86.31 83 LEU A C 1
ATOM 616 O O . LEU A 1 83 ? -10.496 -3.668 -5.311 1.00 86.31 83 LEU A O 1
ATOM 620 N N . LYS A 1 84 ? -12.395 -4.786 -4.892 1.00 88.12 84 LYS A N 1
ATOM 621 C CA . LYS A 1 84 ? -12.530 -4.325 -3.506 1.00 88.12 84 LYS A CA 1
ATOM 622 C C . LYS A 1 84 ? -11.900 -5.363 -2.584 1.00 88.12 84 LYS A C 1
ATOM 624 O O . LYS A 1 84 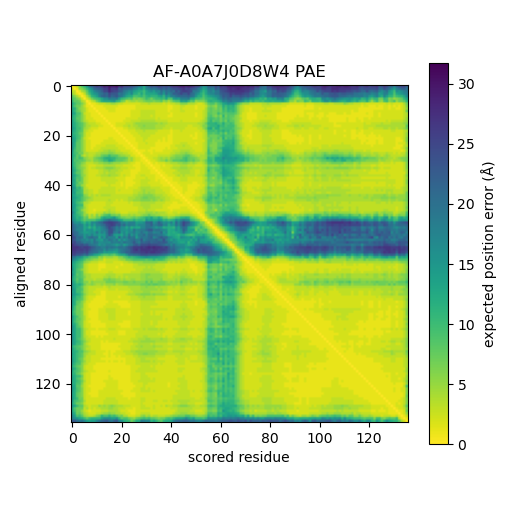? -12.184 -6.548 -2.731 1.00 88.12 84 LYS A O 1
ATOM 629 N N . GLY A 1 85 ? -11.107 -4.930 -1.612 1.00 89.56 85 GLY A N 1
ATOM 630 C CA . GLY A 1 85 ? -10.445 -5.845 -0.684 1.00 89.56 85 GLY A CA 1
ATOM 631 C C . GLY A 1 85 ? -10.087 -5.189 0.637 1.00 89.56 85 GLY A C 1
ATOM 632 O O . GLY A 1 85 ? -10.248 -3.986 0.810 1.00 89.56 85 GLY A O 1
ATOM 633 N N . MET A 1 86 ? -9.610 -5.999 1.579 1.00 92.75 86 MET A N 1
ATOM 634 C CA . MET A 1 86 ? -9.145 -5.514 2.883 1.00 92.75 86 MET A CA 1
ATOM 635 C C . MET A 1 86 ? -7.675 -5.110 2.862 1.00 92.75 86 MET A C 1
ATOM 637 O O . MET A 1 86 ? -7.249 -4.327 3.704 1.00 92.75 86 MET A O 1
ATOM 641 N N . ARG A 1 87 ? -6.889 -5.667 1.937 1.00 94.44 87 ARG A N 1
ATOM 642 C CA . ARG A 1 87 ? -5.432 -5.545 1.886 1.00 94.44 87 ARG A CA 1
ATOM 643 C C . ARG A 1 87 ? -4.961 -5.715 0.457 1.00 94.44 87 ARG A C 1
ATOM 645 O O . ARG A 1 87 ? -5.379 -6.667 -0.200 1.00 94.44 87 ARG A O 1
ATOM 652 N N . PHE A 1 88 ? -4.068 -4.846 0.010 1.00 95.38 88 PHE A N 1
ATOM 653 C CA . PHE A 1 88 ? -3.397 -5.007 -1.268 1.00 95.38 88 PHE A CA 1
ATOM 654 C C . PHE A 1 88 ? -1.934 -4.598 -1.173 1.00 95.38 88 PHE A C 1
ATOM 656 O O . PHE A 1 88 ? -1.595 -3.621 -0.509 1.00 95.38 88 PHE A O 1
ATOM 663 N N . SER A 1 89 ? -1.080 -5.291 -1.915 1.00 93.75 89 SER A N 1
ATOM 664 C CA . SER A 1 89 ? 0.255 -4.823 -2.259 1.00 93.75 89 SER A CA 1
ATOM 665 C C . SER A 1 89 ? 0.434 -4.903 -3.771 1.00 93.75 89 SER A C 1
ATOM 667 O O . SER A 1 89 ? -0.138 -5.777 -4.417 1.00 93.75 89 SER A O 1
ATOM 669 N N . VAL A 1 90 ? 1.154 -3.938 -4.342 1.00 91.88 90 VAL A N 1
ATOM 670 C CA . VAL A 1 90 ? 1.320 -3.777 -5.790 1.00 91.88 90 VAL A CA 1
ATOM 671 C C . VAL A 1 90 ? 2.759 -3.370 -6.094 1.00 91.88 90 VAL A C 1
ATOM 673 O O . VAL A 1 90 ? 3.408 -2.675 -5.308 1.00 91.88 90 VAL A O 1
ATOM 676 N N . GLY A 1 91 ? 3.243 -3.812 -7.252 1.00 90.12 91 GLY A N 1
ATOM 677 C CA . GLY A 1 91 ? 4.589 -3.555 -7.747 1.00 90.12 91 GLY A CA 1
ATOM 678 C C . GLY A 1 91 ? 5.520 -4.762 -7.600 1.00 90.12 91 GLY A C 1
ATOM 679 O O . GLY A 1 91 ? 5.112 -5.837 -7.164 1.00 90.12 91 GLY A O 1
ATOM 680 N N . SER A 1 92 ? 6.774 -4.593 -8.009 1.00 91.19 92 SER A N 1
ATOM 681 C CA . SER A 1 92 ? 7.783 -5.657 -8.073 1.00 91.19 92 SER A CA 1
ATOM 682 C C . SER A 1 92 ? 8.084 -6.297 -6.717 1.00 91.19 92 SER A C 1
ATOM 684 O O . SER A 1 92 ? 8.244 -7.514 -6.648 1.00 91.19 92 SER A O 1
ATOM 686 N N . GLY A 1 93 ? 8.101 -5.517 -5.632 1.00 93.00 93 GLY A N 1
ATOM 687 C CA . GLY A 1 93 ? 8.360 -6.042 -4.289 1.00 93.00 93 GLY A CA 1
ATOM 688 C C . GLY A 1 93 ? 7.121 -6.576 -3.567 1.00 93.00 93 GLY A C 1
ATOM 689 O O . GLY A 1 93 ? 7.208 -6.989 -2.409 1.00 93.00 93 GLY A O 1
ATOM 690 N N . SER A 1 94 ? 5.965 -6.602 -4.238 1.00 93.25 94 SER A N 1
ATOM 691 C CA . SER A 1 94 ? 4.690 -6.993 -3.637 1.00 93.25 94 SER A CA 1
ATOM 692 C C . SER A 1 94 ? 4.683 -8.388 -2.992 1.00 93.25 94 SER A C 1
ATOM 694 O O . SER A 1 94 ? 4.221 -8.487 -1.852 1.00 93.25 94 SER A O 1
ATOM 696 N N . PRO A 1 95 ? 5.231 -9.457 -3.612 1.00 94.12 95 PRO A N 1
ATOM 697 C CA . PRO A 1 95 ? 5.252 -10.780 -2.981 1.00 94.12 95 PRO A CA 1
ATOM 698 C C . PRO A 1 95 ? 5.984 -10.796 -1.630 1.00 94.12 95 PRO A C 1
ATOM 700 O O . PRO A 1 95 ? 5.575 -11.495 -0.705 1.00 94.12 95 PRO A O 1
ATOM 703 N N . TYR A 1 96 ? 7.041 -9.990 -1.487 1.00 96.25 96 TYR A N 1
ATOM 704 C CA . TYR A 1 96 ? 7.791 -9.870 -0.236 1.00 96.25 96 TYR A CA 1
ATOM 705 C C . TYR A 1 96 ? 7.017 -9.076 0.820 1.00 96.25 96 TYR A C 1
ATOM 707 O O . TYR A 1 96 ? 7.017 -9.453 1.992 1.00 96.25 96 TYR A O 1
ATOM 715 N N . ALA A 1 97 ? 6.335 -8.003 0.407 1.00 96.00 97 ALA A N 1
ATOM 716 C CA . ALA A 1 97 ? 5.486 -7.214 1.293 1.00 96.00 97 ALA A CA 1
ATOM 717 C C . ALA A 1 97 ? 4.310 -8.044 1.827 1.00 96.00 97 ALA A C 1
ATOM 719 O O . ALA A 1 97 ? 4.046 -8.015 3.028 1.00 96.00 97 ALA A O 1
ATOM 720 N N . TYR A 1 98 ? 3.651 -8.830 0.966 1.00 97.44 98 TYR A N 1
ATOM 721 C CA . TYR A 1 98 ? 2.571 -9.734 1.372 1.00 97.44 98 TYR A CA 1
ATOM 722 C C . TYR A 1 98 ? 3.022 -10.745 2.426 1.00 97.44 98 TYR A C 1
ATOM 724 O O . TYR A 1 98 ? 2.319 -10.928 3.412 1.00 97.44 98 TYR A O 1
ATOM 732 N N . GLY A 1 99 ? 4.215 -11.336 2.290 1.00 97.00 99 GLY A N 1
ATOM 733 C CA . GLY A 1 99 ? 4.715 -12.310 3.267 1.00 97.00 99 GLY A CA 1
ATOM 734 C C . GLY A 1 99 ? 4.790 -11.772 4.703 1.00 97.00 99 GLY A C 1
ATOM 735 O O . GLY A 1 99 ? 4.501 -12.499 5.652 1.00 97.00 99 GLY A O 1
ATOM 736 N N . VAL A 1 100 ? 5.132 -10.492 4.871 1.00 98.00 100 VAL A N 1
ATOM 737 C CA . VAL A 1 100 ? 5.169 -9.834 6.189 1.00 98.00 100 VAL A CA 1
ATOM 738 C C . VAL A 1 100 ? 3.782 -9.348 6.598 1.00 98.00 100 VAL A C 1
ATOM 740 O O . VAL A 1 100 ? 3.361 -9.579 7.733 1.00 98.00 100 VAL A O 1
ATOM 743 N N . LEU A 1 101 ? 3.065 -8.705 5.673 1.00 97.50 101 LEU A N 1
ATOM 744 C CA . LEU A 1 101 ? 1.736 -8.154 5.912 1.00 97.50 101 LEU A CA 1
ATOM 745 C C . LEU A 1 101 ? 0.757 -9.244 6.352 1.00 97.50 101 LEU A C 1
ATOM 747 O O . LEU A 1 101 ? 0.072 -9.077 7.354 1.00 97.50 101 LEU A O 1
ATOM 751 N N . ASP A 1 102 ? 0.701 -10.366 5.640 1.00 97.25 102 ASP A N 1
ATOM 752 C CA . ASP A 1 102 ? -0.252 -11.439 5.926 1.00 97.25 102 ASP A CA 1
ATOM 753 C C . ASP A 1 102 ? 0.045 -12.161 7.236 1.00 97.25 102 ASP A C 1
ATOM 755 O O . ASP A 1 102 ? -0.885 -12.620 7.896 1.00 97.25 102 ASP A O 1
ATOM 759 N N . ASN A 1 103 ? 1.313 -12.220 7.644 1.00 97.38 103 ASN A N 1
ATOM 760 C CA . ASN A 1 103 ? 1.698 -12.810 8.920 1.00 97.38 103 ASN A CA 1
ATOM 761 C C . ASN A 1 103 ? 1.361 -11.902 10.114 1.00 97.38 103 ASN A C 1
ATOM 763 O O . ASN A 1 103 ? 0.951 -12.396 11.161 1.00 97.38 103 ASN A O 1
ATOM 767 N N . GLY A 1 104 ? 1.547 -10.587 9.968 1.00 96.75 104 GLY A N 1
ATOM 768 C CA . GLY A 1 104 ? 1.369 -9.632 11.065 1.00 96.75 104 GLY A CA 1
ATOM 769 C C . GLY A 1 104 ? -0.020 -9.000 11.163 1.00 96.75 104 GLY A C 1
ATOM 770 O O . GLY A 1 104 ? -0.342 -8.408 12.192 1.00 96.75 104 GLY A O 1
ATOM 771 N N . TYR A 1 105 ? -0.839 -9.088 10.115 1.00 97.88 105 TYR A N 1
ATOM 772 C CA . TYR A 1 105 ? -2.104 -8.364 10.043 1.00 97.88 105 TYR A CA 1
ATOM 773 C C . TYR A 1 105 ? -3.148 -8.871 11.041 1.00 97.88 105 TYR A C 1
ATOM 775 O O . TYR A 1 105 ? -3.528 -10.043 11.034 1.00 97.88 105 TYR A O 1
ATOM 783 N N . ARG A 1 106 ? -3.704 -7.938 11.819 1.00 97.75 106 ARG A N 1
ATOM 784 C CA . ARG A 1 106 ? -4.943 -8.114 12.585 1.00 97.75 106 ARG A CA 1
ATOM 785 C C . ARG A 1 106 ? -5.863 -6.917 12.358 1.00 97.75 106 ARG A C 1
ATOM 787 O O . ARG A 1 106 ? -5.400 -5.794 12.186 1.00 97.75 106 ARG A O 1
ATOM 794 N N . TYR A 1 107 ? -7.175 -7.132 12.337 1.00 96.19 107 TYR A N 1
ATOM 795 C CA . TYR A 1 107 ? -8.105 -6.023 12.105 1.00 96.19 107 TYR A CA 1
ATOM 796 C C . TYR A 1 107 ? -8.116 -5.024 13.274 1.00 96.19 107 TYR A C 1
ATOM 798 O O . TYR A 1 107 ? -8.262 -3.826 13.060 1.00 96.19 107 TYR A O 1
ATOM 806 N N . ASP A 1 108 ? -7.926 -5.504 14.498 1.00 97.25 108 ASP A N 1
ATOM 807 C CA . ASP A 1 108 ? -8.016 -4.774 15.764 1.00 97.25 108 ASP A CA 1
ATOM 808 C C . ASP A 1 108 ? -6.681 -4.180 16.252 1.00 97.25 108 ASP A C 1
ATOM 810 O O . ASP A 1 108 ? -6.522 -3.924 17.442 1.00 97.25 108 ASP A O 1
ATOM 814 N N . MET A 1 109 ? -5.734 -3.936 15.342 1.00 97.31 109 MET A N 1
ATOM 815 C CA . MET A 1 109 ? -4.454 -3.289 15.659 1.00 97.31 109 MET A CA 1
ATOM 816 C C . MET A 1 109 ? -4.624 -1.836 16.123 1.00 97.31 109 MET A C 1
ATOM 818 O O . MET A 1 109 ? -5.505 -1.119 15.634 1.00 97.31 109 MET A O 1
AT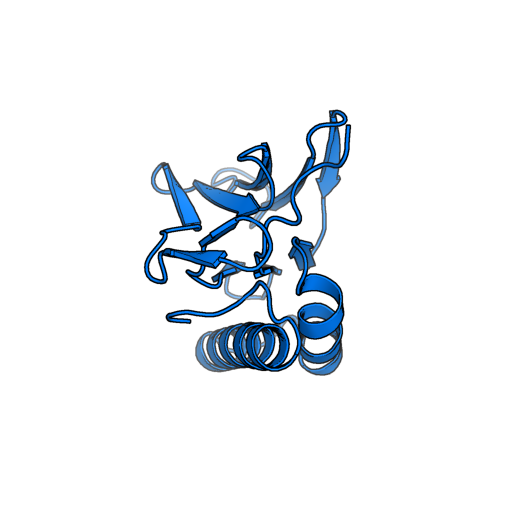OM 822 N N . SER A 1 110 ? -3.717 -1.376 16.991 1.00 97.94 110 SER A N 1
ATOM 823 C CA . SER A 1 110 ? -3.538 0.061 17.241 1.00 97.94 110 SER A CA 1
ATOM 824 C C . SER A 1 110 ? -2.960 0.772 16.009 1.00 97.94 110 SER A C 1
ATOM 826 O O . SER A 1 110 ? -2.464 0.140 15.070 1.00 97.94 110 SER A O 1
ATOM 828 N N . VAL A 1 111 ? -3.001 2.108 16.001 1.00 97.06 111 VAL A N 1
ATOM 829 C CA . VAL A 1 111 ? -2.392 2.910 14.926 1.00 97.06 111 VAL A CA 1
ATOM 830 C C . VAL A 1 111 ? -0.884 2.652 14.842 1.00 97.06 111 VAL A C 1
ATOM 832 O O . VAL A 1 111 ? -0.343 2.518 13.747 1.00 97.06 111 VAL A O 1
ATOM 835 N N . GLU A 1 112 ? -0.216 2.523 15.986 1.00 98.00 112 GLU A N 1
ATOM 836 C CA . GLU A 1 112 ? 1.219 2.255 16.098 1.00 98.00 112 GLU A CA 1
ATOM 837 C C . GLU A 1 112 ? 1.572 0.858 15.581 1.00 98.00 112 GLU A C 1
ATOM 839 O O . GLU A 1 112 ? 2.526 0.708 14.820 1.00 98.00 112 GLU A O 1
ATOM 844 N N . GLU A 1 113 ? 0.784 -0.161 15.939 1.00 98.25 113 GLU A N 1
ATOM 845 C CA . GLU A 1 113 ? 0.973 -1.526 15.436 1.00 98.25 113 GLU A CA 1
ATOM 846 C C . GLU A 1 113 ? 0.786 -1.597 13.917 1.00 98.25 113 GLU A C 1
ATOM 848 O O . GLU A 1 113 ? 1.585 -2.224 13.216 1.00 98.25 113 GLU A O 1
ATOM 853 N N . ALA A 1 114 ? -0.240 -0.920 13.393 1.00 98.00 114 ALA A N 1
ATOM 854 C CA . ALA A 1 114 ? -0.483 -0.831 11.960 1.00 98.00 114 ALA A CA 1
ATOM 855 C C . ALA A 1 114 ? 0.660 -0.097 11.238 1.00 98.00 114 ALA A C 1
ATOM 857 O O . ALA A 1 114 ? 1.134 -0.561 10.199 1.00 98.00 114 ALA A O 1
ATOM 858 N N . ALA A 1 115 ? 1.136 1.023 11.788 1.00 97.75 115 ALA A N 1
ATOM 859 C CA . ALA A 1 115 ? 2.245 1.780 11.214 1.00 97.75 115 ALA A CA 1
ATOM 860 C C . ALA A 1 115 ? 3.535 0.946 11.189 1.00 97.75 115 ALA A C 1
ATOM 862 O O . ALA A 1 115 ? 4.213 0.885 10.162 1.00 97.75 115 ALA A O 1
ATOM 863 N N . GLU A 1 116 ? 3.840 0.235 12.276 1.00 98.12 116 GLU A N 1
ATOM 864 C CA . GLU A 1 116 ? 5.015 -0.634 12.350 1.00 98.12 116 GLU A CA 1
ATOM 865 C C . GLU A 1 116 ? 4.911 -1.827 11.392 1.00 98.12 116 GLU A C 1
ATOM 867 O O . GLU A 1 116 ? 5.888 -2.165 10.719 1.00 98.12 116 GLU A O 1
ATOM 872 N N . LEU A 1 117 ? 3.729 -2.440 11.257 1.00 98.44 117 LEU A N 1
ATOM 873 C CA . LEU A 1 117 ? 3.503 -3.505 10.278 1.00 98.44 117 LEU A CA 1
ATOM 874 C C . LEU A 1 117 ? 3.719 -3.005 8.845 1.00 98.44 117 LEU A C 1
ATOM 876 O O . LEU A 1 117 ? 4.383 -3.679 8.051 1.00 98.44 117 LEU A O 1
ATOM 880 N N . ALA A 1 118 ? 3.192 -1.826 8.511 1.00 97.56 118 ALA A N 1
ATOM 881 C CA . ALA A 1 118 ? 3.353 -1.225 7.192 1.00 97.56 118 ALA A CA 1
ATOM 882 C C . ALA A 1 118 ? 4.828 -0.917 6.894 1.00 97.56 118 ALA A C 1
ATOM 884 O O . ALA A 1 118 ? 5.352 -1.339 5.858 1.00 97.56 118 ALA A O 1
ATOM 885 N N . ARG A 1 119 ? 5.520 -0.271 7.842 1.00 97.62 119 ARG A N 1
ATOM 886 C CA . ARG A 1 119 ? 6.949 0.060 7.751 1.00 97.62 119 ARG A CA 1
ATOM 887 C C . ARG A 1 119 ? 7.804 -1.189 7.562 1.00 97.62 119 ARG A C 1
ATOM 889 O O . ARG A 1 119 ? 8.632 -1.238 6.654 1.00 97.62 119 ARG A O 1
ATOM 896 N N . ARG A 1 120 ? 7.584 -2.231 8.371 1.00 97.81 120 ARG A N 1
ATOM 897 C CA . ARG A 1 120 ? 8.298 -3.514 8.254 1.00 97.81 120 ARG A CA 1
ATOM 898 C C . ARG A 1 120 ? 8.039 -4.195 6.917 1.00 97.81 120 ARG A C 1
ATOM 900 O O . ARG A 1 120 ? 8.970 -4.733 6.324 1.00 97.81 120 ARG A O 1
ATOM 907 N N . SER A 1 121 ? 6.802 -4.163 6.433 1.00 97.94 121 SER A N 1
ATOM 908 C CA . SER A 1 121 ? 6.433 -4.798 5.166 1.00 97.94 121 SER A CA 1
ATOM 909 C C . SER A 1 121 ? 7.128 -4.132 3.972 1.00 97.94 121 SER A C 1
ATOM 911 O O . SER A 1 121 ? 7.694 -4.836 3.135 1.00 97.94 121 SER A O 1
ATOM 913 N N . ILE A 1 122 ? 7.186 -2.792 3.931 1.00 97.06 122 ILE A N 1
ATOM 914 C CA . ILE A 1 122 ? 7.984 -2.066 2.927 1.00 97.06 122 ILE A CA 1
ATOM 915 C C . ILE A 1 122 ? 9.476 -2.351 3.112 1.00 97.06 122 ILE A C 1
ATOM 917 O O . ILE A 1 122 ? 10.147 -2.692 2.142 1.00 97.06 122 ILE A O 1
ATOM 921 N N . TYR A 1 123 ? 9.996 -2.294 4.340 1.00 96.88 123 TYR A N 1
ATOM 922 C CA . TYR A 1 123 ? 11.411 -2.554 4.616 1.00 96.88 123 TYR A CA 1
ATOM 923 C C . TYR A 1 123 ? 11.866 -3.914 4.064 1.00 96.88 123 TYR A C 1
ATOM 925 O O . TYR A 1 123 ? 12.824 -3.989 3.294 1.00 96.88 123 TYR A O 1
ATOM 933 N N . HIS A 1 124 ? 11.143 -4.989 4.379 1.00 96.56 124 HIS A N 1
ATOM 934 C CA . HIS A 1 124 ? 11.487 -6.327 3.898 1.00 96.56 124 HIS A CA 1
ATOM 935 C C . HIS A 1 124 ? 11.370 -6.466 2.378 1.00 96.56 124 HIS A C 1
ATOM 937 O O . HIS A 1 124 ? 12.189 -7.163 1.776 1.00 96.56 124 HIS A O 1
ATOM 943 N N . ALA A 1 125 ? 10.409 -5.783 1.752 1.00 96.06 125 ALA A N 1
ATOM 944 C CA . ALA A 1 125 ? 10.312 -5.739 0.300 1.00 96.06 125 ALA A CA 1
ATOM 945 C C . ALA A 1 125 ? 11.511 -5.022 -0.325 1.00 96.06 125 ALA A C 1
ATOM 947 O O . ALA A 1 125 ? 12.166 -5.595 -1.189 1.00 96.06 125 ALA A O 1
ATOM 948 N N . THR A 1 126 ? 11.877 -3.837 0.172 1.00 95.12 126 THR A N 1
ATOM 949 C CA . THR A 1 126 ? 13.048 -3.082 -0.318 1.00 95.12 126 THR A CA 1
ATOM 950 C C . THR A 1 126 ? 14.373 -3.810 -0.099 1.00 95.12 126 THR A C 1
ATOM 952 O O . THR A 1 126 ? 15.317 -3.614 -0.856 1.00 95.12 126 THR A O 1
ATOM 955 N N . PHE A 1 127 ? 14.454 -4.678 0.913 1.00 95.44 127 PHE A N 1
ATOM 956 C CA . PHE A 1 127 ? 15.643 -5.486 1.166 1.00 95.44 127 PHE A CA 1
ATOM 957 C C . PHE A 1 127 ? 15.816 -6.631 0.154 1.00 95.44 127 PHE A C 1
ATOM 959 O O . PHE A 1 127 ? 16.935 -7.082 -0.087 1.00 95.44 127 PHE A O 1
ATOM 966 N N . ARG A 1 128 ? 14.717 -7.143 -0.413 1.00 94.56 128 ARG A N 1
ATOM 967 C CA . ARG A 1 128 ? 14.727 -8.306 -1.317 1.00 94.56 128 ARG A CA 1
ATOM 968 C C . ARG A 1 128 ? 14.583 -7.929 -2.787 1.00 94.56 128 ARG A C 1
ATOM 970 O O . ARG A 1 128 ? 15.214 -8.564 -3.628 1.00 94.56 128 ARG A O 1
ATOM 977 N N . ASP A 1 129 ? 13.774 -6.922 -3.092 1.00 93.75 129 ASP A N 1
ATOM 978 C CA . ASP A 1 129 ? 13.542 -6.444 -4.450 1.00 93.75 129 ASP A CA 1
ATOM 979 C C . ASP A 1 129 ? 14.548 -5.349 -4.822 1.00 93.75 129 ASP A C 1
ATOM 981 O O . ASP A 1 129 ? 14.464 -4.219 -4.345 1.00 93.75 129 ASP A O 1
ATOM 985 N N . GLY A 1 130 ? 15.482 -5.666 -5.723 1.00 90.25 130 GLY A N 1
ATOM 986 C CA . GLY A 1 130 ? 16.526 -4.729 -6.153 1.00 90.25 130 GLY A CA 1
ATOM 987 C C . GLY A 1 130 ? 15.991 -3.475 -6.854 1.00 90.25 130 GLY A C 1
ATOM 988 O O . GLY A 1 130 ? 16.674 -2.446 -6.904 1.00 90.25 130 GLY A O 1
ATOM 989 N N . ALA A 1 131 ? 14.765 -3.535 -7.373 1.00 89.56 131 ALA A N 1
ATOM 990 C CA . ALA A 1 131 ? 14.141 -2.424 -8.069 1.00 89.56 131 ALA A CA 1
ATOM 991 C C . ALA A 1 131 ? 13.430 -1.446 -7.103 1.00 89.56 131 ALA A C 1
ATOM 993 O O . ALA A 1 131 ? 13.185 -0.297 -7.486 1.00 89.56 131 ALA A O 1
ATOM 994 N N . SER A 1 132 ? 13.186 -1.860 -5.854 1.00 91.88 132 SER A N 1
ATOM 995 C CA . SER A 1 132 ? 12.576 -1.066 -4.784 1.00 91.88 132 SER A CA 1
ATOM 996 C C . SER A 1 132 ? 13.599 -0.494 -3.797 1.00 91.88 132 SER A C 1
ATOM 998 O O . SER A 1 132 ? 14.721 -0.982 -3.680 1.00 91.88 132 SER A O 1
ATOM 1000 N N . GLY A 1 133 ? 13.243 0.589 -3.100 1.00 91.94 133 GLY A N 1
ATOM 1001 C CA . GLY A 1 133 ? 14.108 1.213 -2.090 1.00 91.94 133 GLY A CA 1
ATOM 1002 C C . GLY A 1 133 ? 13.877 2.709 -1.896 1.00 91.94 133 GLY A C 1
ATOM 1003 O O . GLY A 1 133 ? 12.819 3.237 -2.233 1.00 91.94 133 GLY A O 1
ATOM 1004 N N . GLY A 1 134 ? 14.902 3.401 -1.400 1.00 88.88 134 GLY A N 1
ATOM 1005 C CA . GLY A 1 134 ? 14.841 4.825 -1.071 1.00 88.88 134 GLY A CA 1
ATOM 1006 C C . GLY A 1 134 ? 14.474 5.049 0.396 1.00 88.88 134 GLY A C 1
ATOM 1007 O O . GLY A 1 134 ? 14.953 4.323 1.264 1.00 88.88 134 GLY A O 1
ATOM 1008 N N . VAL A 1 135 ? 13.658 6.063 0.663 1.00 78.38 135 VAL A N 1
ATOM 1009 C CA . VAL A 1 135 ? 13.078 6.330 1.981 1.00 78.38 135 VAL A CA 1
ATOM 1010 C C . VAL A 1 135 ? 11.730 5.617 2.095 1.00 78.38 135 VAL A C 1
ATOM 1012 O O . VAL A 1 135 ? 10.948 5.606 1.143 1.00 78.38 135 VAL A O 1
ATOM 1015 N N . ALA A 1 136 ? 11.499 4.995 3.248 1.00 56.22 136 ALA A N 1
ATOM 1016 C CA . ALA A 1 136 ? 10.259 4.325 3.629 1.00 56.22 136 ALA A CA 1
ATOM 1017 C C . ALA A 1 136 ? 9.712 4.972 4.900 1.00 56.22 136 ALA A C 1
ATOM 1019 O O . ALA A 1 136 ? 10.551 5.342 5.757 1.00 56.22 136 ALA A O 1
#

Solvent-accessible surface area (backbone atoms only — not comparable to full-atom values): 7359 Å² total; per-residue (Å²): 134,84,78,70,62,42,18,20,32,36,38,36,35,58,37,71,89,38,74,51,77,44,49,37,9,24,38,27,60,57,97,41,78,76,41,48,76,48,82,35,68,42,80,76,49,103,56,26,44,31,38,57,20,64,96,76,49,37,31,41,42,35,44,52,47,89,83,85,74,56,78,40,45,30,47,34,42,84,86,71,50,74,45,79,54,60,63,51,58,42,43,70,17,16,72,50,22,45,61,44,38,70,72,68,66,56,54,84,46,52,72,66,55,49,49,51,47,46,53,51,14,48,50,54,9,35,74,69,26,88,44,28,30,61,57,115

InterPro domains:
  IPR001353 Proteasome, subunit alpha/beta [PF00227] (6-66)
  IPR001353 Proteasome, subunit alpha/beta [PF00227] (69-134)
  IPR016050 Proteasome beta-type subunit, conserved site [PS00854] (11-58)
  IPR023333 Proteasome B-type subunit [PTHR32194] (5-66)
  IPR029055 Nucleophile aminohydrolases, N-terminal [G3DSA:3.60.20.10] (3-68)
  IPR029055 Nucleophile aminohydrolases, N-terminal [G3DSA:3.60.20.10] (69-136)
  IPR029055 Nucleophile aminohydrolases, N-terminal [SSF56235] (5-135)

Radius of gyration: 14.46 Å; Cα contacts (8 Å, |Δi|>4): 314; chains: 1; bounding box: 42×28×44 Å

Secondary structure (DSSP, 8-state):
---------EEEEEETTEEEEEE---EEETTEEEES----EEEEETTEEEE-BTTTTBEEEEEEETTTTEEEEEEE-TTS-EEE-SEEEESTTHHHHHHHHHHH--TT--HHHHHHHHHHHHHHHHHH-TT--S--

Sequence (136 aa):
MVKPAKGTTTLAFIFKEGVMVAADSRASMGGYISSQSVKKIIEINPYMLGTMAGGAADCQFWHRNLGIKGPGLYYVDSEGGRLKGMRFSVGSGSPYAYGVLDNGYRYDMSVEEAAELARRSIYHATFRDGASGGVA

Organism: NCBI:txid165716

pLDDT: mean 83.92, std 17.35, range [35.84, 98.44]